Protein AF-A0A534B4X1-F1 (afdb_monomer_lite)

Structure (mmCIF, N/CA/C/O backbone):
data_AF-A0A534B4X1-F1
#
_entry.id   AF-A0A534B4X1-F1
#
loop_
_atom_site.group_PDB
_atom_site.id
_atom_site.type_symbol
_atom_site.label_atom_id
_atom_site.label_alt_id
_atom_site.label_comp_id
_atom_site.label_asym_id
_atom_site.label_entity_id
_atom_site.label_seq_id
_atom_site.pdbx_PDB_ins_code
_atom_site.Cartn_x
_atom_site.Cartn_y
_atom_site.Cartn_z
_atom_site.occupancy
_atom_site.B_iso_or_equiv
_atom_site.auth_seq_id
_atom_site.auth_comp_id
_atom_site.auth_asym_id
_atom_site.auth_atom_id
_atom_site.pdbx_PDB_model_num
ATOM 1 N N . MET A 1 1 ? 32.645 -39.217 -25.401 1.00 60.34 1 MET A N 1
ATOM 2 C CA . MET A 1 1 ? 31.589 -39.128 -24.364 1.00 60.34 1 MET A CA 1
ATOM 3 C C . MET A 1 1 ? 31.971 -38.199 -23.212 1.00 60.34 1 MET A C 1
ATOM 5 O O . MET A 1 1 ? 31.293 -37.201 -23.041 1.00 60.34 1 MET A O 1
ATOM 9 N N . LYS A 1 2 ? 33.066 -38.445 -22.470 1.00 60.16 2 LYS A N 1
ATOM 10 C CA . LYS A 1 2 ? 33.453 -37.606 -21.309 1.00 60.16 2 LYS A CA 1
ATOM 11 C C . LYS A 1 2 ? 33.703 -36.127 -21.664 1.00 60.16 2 LYS A C 1
ATOM 13 O O . LYS A 1 2 ? 33.160 -35.249 -21.017 1.00 60.16 2 LYS A O 1
ATOM 18 N N . LYS A 1 3 ? 34.443 -35.859 -22.750 1.00 68.75 3 LYS A N 1
ATOM 19 C CA . LYS A 1 3 ? 34.737 -34.488 -23.223 1.00 68.75 3 LYS A CA 1
ATOM 20 C C . LYS A 1 3 ? 33.489 -33.738 -23.706 1.00 68.75 3 LYS A C 1
ATOM 22 O O . LYS A 1 3 ? 33.351 -32.549 -23.462 1.00 68.75 3 LYS A O 1
ATOM 27 N N . SER A 1 4 ? 32.572 -34.456 -24.353 1.00 75.62 4 SER A N 1
ATOM 28 C CA . SER A 1 4 ? 31.288 -33.929 -24.826 1.00 75.62 4 SER A CA 1
ATOM 29 C C . SER A 1 4 ? 30.388 -33.538 -23.652 1.00 75.62 4 SER A C 1
ATOM 31 O O . SER A 1 4 ? 29.793 -32.470 -23.668 1.00 75.62 4 SER A O 1
ATOM 33 N N . LEU A 1 5 ? 30.353 -34.365 -22.602 1.00 79.50 5 LEU A N 1
ATOM 34 C CA . LEU A 1 5 ? 29.605 -34.079 -21.378 1.00 79.50 5 LEU A CA 1
ATOM 35 C C . LEU A 1 5 ? 30.179 -32.868 -20.626 1.00 79.50 5 LEU A C 1
ATOM 37 O O . LEU A 1 5 ? 29.422 -32.008 -20.189 1.00 79.50 5 LEU A O 1
ATOM 41 N N . SER A 1 6 ? 31.509 -32.760 -20.532 1.00 80.62 6 SER A N 1
ATOM 42 C CA . SER A 1 6 ? 32.171 -31.597 -19.923 1.00 80.62 6 SER A CA 1
ATOM 43 C C . SER A 1 6 ? 31.890 -30.296 -20.677 1.00 80.62 6 SER A C 1
ATOM 45 O O . SER A 1 6 ? 31.684 -29.264 -20.046 1.00 80.62 6 SER A O 1
ATOM 47 N N . LEU A 1 7 ? 31.839 -30.339 -22.011 1.00 84.56 7 LEU A N 1
ATOM 48 C CA . LEU A 1 7 ? 31.527 -29.164 -22.826 1.00 84.56 7 LEU A CA 1
ATOM 49 C C . LEU A 1 7 ? 30.064 -28.723 -22.660 1.00 84.56 7 LEU A C 1
ATOM 51 O O . LEU A 1 7 ? 29.794 -27.530 -22.554 1.00 84.56 7 LEU A O 1
ATOM 55 N N . ILE A 1 8 ? 29.134 -29.679 -22.568 1.00 84.50 8 ILE A N 1
ATOM 56 C CA . ILE A 1 8 ? 27.714 -29.406 -22.301 1.00 84.50 8 ILE A CA 1
ATOM 57 C C . ILE A 1 8 ? 27.528 -28.798 -20.903 1.00 84.50 8 ILE A C 1
ATOM 59 O O . ILE A 1 8 ? 26.780 -27.835 -20.755 1.00 84.50 8 ILE A O 1
ATOM 63 N N . MET A 1 9 ? 28.237 -29.301 -19.886 1.00 82.56 9 MET A N 1
ATOM 64 C CA . MET A 1 9 ? 28.196 -28.713 -18.542 1.00 82.56 9 MET A CA 1
ATOM 65 C C . MET A 1 9 ? 28.753 -27.288 -18.509 1.00 82.56 9 MET A C 1
ATOM 67 O O . MET A 1 9 ? 28.149 -26.417 -17.891 1.00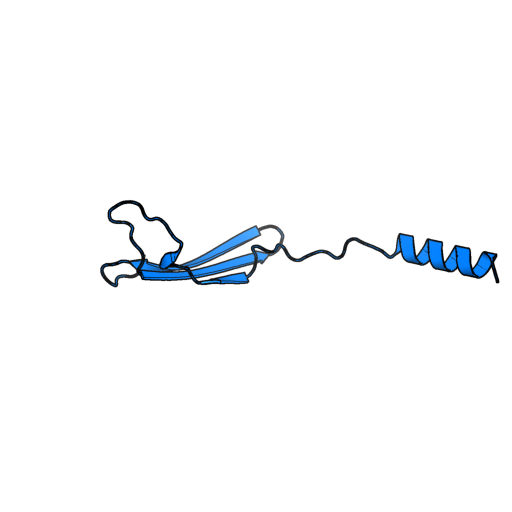 82.56 9 MET A O 1
ATOM 71 N N . LEU A 1 10 ? 29.872 -27.033 -19.191 1.00 81.62 10 LEU A N 1
ATOM 72 C CA . LEU A 1 10 ? 30.455 -25.693 -19.249 1.00 81.62 10 LEU A CA 1
ATOM 73 C C . LEU A 1 10 ? 29.514 -24.701 -19.947 1.00 81.62 10 LEU A C 1
ATOM 75 O O . LEU A 1 10 ? 29.345 -23.583 -19.470 1.00 81.62 10 LEU A O 1
ATOM 79 N N . ALA A 1 11 ? 28.843 -25.124 -21.022 1.00 79.75 11 ALA A N 1
ATOM 80 C CA . ALA A 1 11 ? 27.815 -24.314 -21.668 1.00 79.75 11 ALA A CA 1
ATOM 81 C C . ALA A 1 11 ? 26.628 -24.042 -20.725 1.00 79.75 11 ALA A C 1
ATOM 83 O O . ALA A 1 11 ? 26.203 -22.899 -20.599 1.00 79.75 11 ALA A O 1
ATOM 84 N N . ALA A 1 12 ? 26.131 -25.050 -20.004 1.00 78.00 12 ALA A N 1
ATOM 85 C CA . ALA A 1 12 ? 25.015 -24.876 -19.072 1.00 78.00 12 ALA A CA 1
ATOM 86 C C . ALA A 1 12 ? 25.323 -23.870 -17.946 1.00 78.00 12 ALA A C 1
ATOM 88 O O . ALA A 1 12 ? 24.451 -23.089 -17.581 1.00 78.00 12 ALA A O 1
ATOM 89 N N . VAL A 1 13 ? 26.560 -23.837 -17.438 1.00 77.62 13 VAL A N 1
ATOM 90 C CA . VAL A 1 13 ? 26.993 -22.851 -16.429 1.00 77.62 13 VAL A CA 1
ATOM 91 C C . VAL A 1 13 ? 27.070 -21.437 -17.014 1.00 77.62 13 VAL A C 1
ATOM 93 O O . VAL A 1 13 ? 26.689 -20.482 -16.347 1.00 77.62 13 VAL A O 1
ATOM 96 N N . LEU A 1 14 ? 27.518 -21.293 -18.264 1.00 75.56 14 LEU A N 1
ATOM 97 C CA . LEU A 1 14 ? 27.628 -19.989 -18.931 1.00 75.56 14 LEU A CA 1
ATOM 98 C C . LEU A 1 14 ? 26.265 -19.394 -19.317 1.00 75.56 14 LEU A C 1
ATOM 100 O O . LEU A 1 14 ? 26.133 -18.174 -19.383 1.00 75.56 14 LEU A O 1
ATOM 104 N N . PHE A 1 15 ? 25.256 -20.239 -19.551 1.00 67.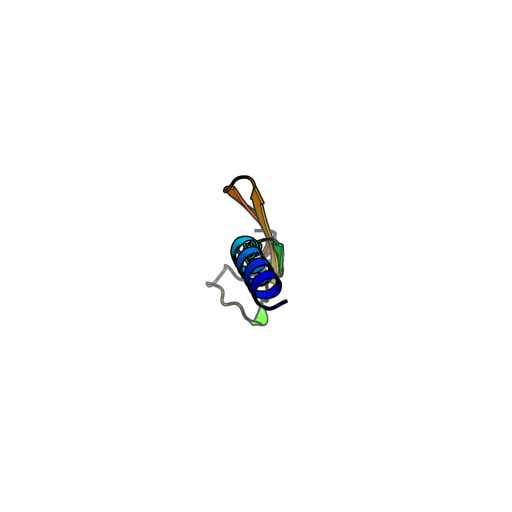38 15 PHE A N 1
ATOM 105 C CA . PHE A 1 15 ? 23.881 -19.819 -19.850 1.00 67.38 15 PHE A CA 1
ATOM 106 C C . PHE A 1 15 ? 22.942 -19.855 -18.636 1.00 67.38 15 PHE A C 1
ATOM 108 O O . PHE A 1 15 ? 21.788 -19.441 -18.752 1.00 67.38 15 PHE A O 1
ATOM 115 N N . ALA A 1 16 ? 23.424 -20.275 -17.463 1.00 64.44 16 ALA A N 1
ATOM 116 C CA . ALA A 1 16 ? 22.749 -20.065 -16.186 1.00 64.44 16 ALA A CA 1
ATOM 117 C C . ALA A 1 16 ? 22.895 -18.591 -15.764 1.00 64.44 16 ALA A C 1
ATOM 119 O O . ALA A 1 16 ? 23.525 -18.265 -14.760 1.00 64.44 16 ALA A O 1
ATOM 120 N N . GLY A 1 17 ? 22.350 -17.678 -16.572 1.00 64.56 17 GLY A N 1
ATOM 121 C CA . GLY A 1 17 ? 22.180 -16.291 -16.162 1.00 64.56 17 GLY A CA 1
ATOM 122 C C . GLY A 1 17 ? 21.298 -16.222 -14.911 1.00 64.56 17 GLY A C 1
ATOM 123 O O . GLY A 1 17 ? 20.484 -17.127 -14.690 1.00 64.56 17 GLY A O 1
ATOM 124 N N . PRO A 1 18 ? 21.432 -15.175 -14.078 1.00 65.88 18 PRO A N 1
ATOM 125 C CA . PRO A 1 18 ? 20.486 -14.964 -12.998 1.00 65.88 18 PRO A CA 1
ATOM 126 C C . PRO A 1 18 ? 19.091 -14.922 -13.620 1.00 65.88 18 PRO A C 1
ATOM 128 O O . PRO A 1 18 ? 18.832 -14.121 -14.519 1.00 65.88 18 PRO A O 1
ATOM 131 N N . ALA A 1 19 ? 18.199 -15.805 -13.167 1.00 62.62 19 ALA A N 1
ATOM 132 C CA . ALA A 1 19 ? 16.782 -15.588 -13.380 1.00 62.62 19 ALA A CA 1
ATOM 133 C C . ALA A 1 19 ? 16.510 -14.203 -12.790 1.00 62.62 19 ALA A C 1
ATOM 135 O O . ALA A 1 19 ? 16.661 -14.025 -11.581 1.00 62.62 19 ALA A O 1
ATOM 136 N N . LEU A 1 20 ? 16.243 -13.209 -13.642 1.00 62.00 20 LEU A N 1
ATOM 137 C CA . LEU A 1 20 ? 15.873 -11.876 -13.193 1.00 62.00 20 LEU A CA 1
ATOM 138 C C . LEU A 1 20 ? 14.549 -12.047 -12.458 1.00 62.00 20 LEU A C 1
ATOM 140 O O . LEU A 1 20 ? 13.483 -12.097 -13.069 1.00 62.00 20 LEU A O 1
ATOM 144 N N . ALA A 1 21 ? 14.635 -12.266 -11.149 1.00 64.69 21 ALA A N 1
ATOM 145 C CA . ALA A 1 21 ? 13.472 -12.295 -10.300 1.00 64.69 21 ALA A CA 1
ATOM 146 C C . ALA A 1 21 ? 12.869 -10.899 -10.400 1.00 64.69 21 ALA A C 1
ATOM 148 O O . ALA A 1 21 ? 13.552 -9.912 -10.121 1.00 64.69 21 ALA A O 1
ATOM 149 N N . ALA A 1 22 ? 11.619 -10.823 -10.855 1.00 73.75 22 ALA A N 1
ATOM 150 C CA . ALA A 1 22 ? 10.852 -9.597 -10.735 1.00 73.75 22 A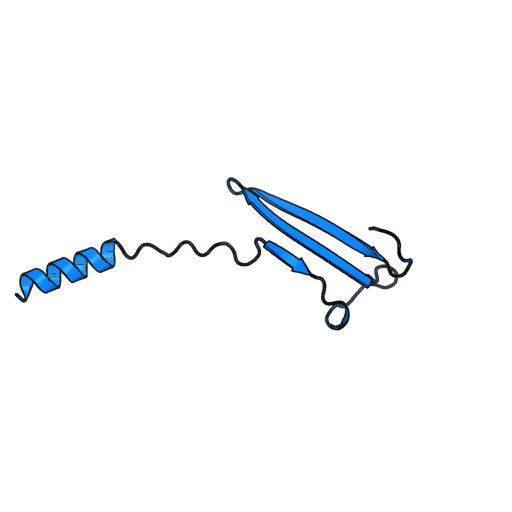LA A CA 1
ATOM 151 C C . ALA A 1 22 ? 10.952 -9.120 -9.281 1.00 73.75 22 ALA A C 1
ATOM 153 O O . ALA A 1 22 ? 10.895 -9.953 -8.368 1.00 73.75 22 ALA A O 1
ATOM 154 N N . ASP A 1 23 ? 11.143 -7.815 -9.071 1.00 84.75 23 ASP A N 1
ATOM 155 C CA . ASP A 1 23 ? 11.175 -7.265 -7.720 1.00 84.75 23 ASP A CA 1
ATOM 156 C C . ASP A 1 23 ? 9.878 -7.693 -7.009 1.00 84.75 23 ASP A C 1
ATOM 158 O O . ASP A 1 23 ? 8.781 -7.389 -7.492 1.00 84.75 23 ASP A O 1
ATOM 162 N N . PRO A 1 24 ? 9.975 -8.437 -5.890 1.00 87.50 24 PRO A N 1
ATOM 163 C CA . PRO A 1 24 ? 8.810 -8.997 -5.217 1.00 87.50 24 PRO A CA 1
ATOM 164 C C . PRO A 1 24 ? 7.866 -7.927 -4.658 1.00 87.50 24 PRO A C 1
ATOM 166 O O . PRO A 1 24 ? 6.763 -8.269 -4.240 1.00 87.50 24 PRO A O 1
ATOM 169 N N 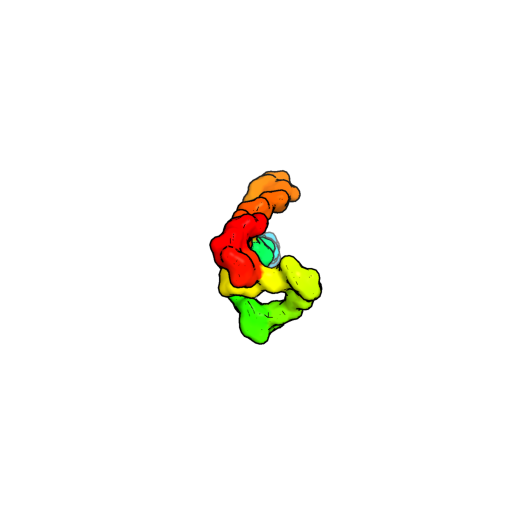. ILE A 1 25 ? 8.276 -6.656 -4.616 1.00 90.69 25 ILE A N 1
ATOM 170 C CA . ILE A 1 25 ? 7.443 -5.520 -4.208 1.00 90.69 25 ILE A CA 1
ATOM 171 C C . ILE A 1 25 ? 6.449 -5.139 -5.317 1.00 90.69 25 ILE A C 1
ATOM 173 O O . ILE A 1 25 ? 5.352 -4.655 -5.014 1.00 90.69 25 ILE A O 1
ATOM 177 N N . ILE A 1 26 ? 6.794 -5.374 -6.585 1.00 94.62 26 ILE A N 1
ATOM 178 C CA . ILE A 1 26 ? 5.976 -4.986 -7.737 1.00 94.62 26 ILE A CA 1
ATOM 179 C C . ILE A 1 26 ? 4.694 -5.808 -7.791 1.00 94.62 26 ILE A C 1
ATOM 181 O O . ILE A 1 26 ? 4.702 -7.036 -7.724 1.00 94.62 26 ILE A O 1
ATOM 185 N N . GLY A 1 27 ? 3.571 -5.105 -7.932 1.00 95.31 27 GLY A N 1
ATOM 186 C CA . GLY A 1 27 ? 2.247 -5.705 -7.989 1.00 95.31 27 GLY A CA 1
ATOM 187 C C . GLY A 1 27 ? 1.226 -5.024 -7.087 1.00 95.31 27 GLY A C 1
ATOM 188 O O . GLY A 1 27 ? 1.438 -3.939 -6.537 1.00 95.31 27 GLY A O 1
ATOM 189 N N . MET A 1 28 ? 0.069 -5.677 -6.979 1.00 97.50 28 MET A N 1
ATOM 190 C CA . MET A 1 28 ? -1.075 -5.179 -6.227 1.00 97.50 28 MET A CA 1
ATOM 191 C C . MET A 1 28 ? -1.124 -5.785 -4.827 1.00 97.50 28 MET A C 1
ATOM 193 O O . MET A 1 28 ? -1.131 -7.002 -4.651 1.00 97.50 28 MET A O 1
ATOM 197 N N . TRP A 1 29 ? -1.253 -4.917 -3.832 1.00 97.81 29 TRP A N 1
ATOM 198 C CA . TRP A 1 29 ? -1.284 -5.262 -2.422 1.00 97.81 29 TRP A CA 1
ATOM 199 C C . TRP A 1 29 ? -2.576 -4.796 -1.776 1.00 97.81 29 TRP A C 1
ATOM 201 O O . TRP A 1 29 ? -2.992 -3.647 -1.934 1.00 97.81 29 TRP A O 1
ATOM 211 N N . LYS A 1 30 ? -3.182 -5.681 -0.983 1.00 98.12 30 LYS A N 1
ATOM 212 C CA . LYS A 1 30 ? -4.331 -5.360 -0.136 1.00 98.12 30 LYS A CA 1
ATOM 213 C C . LYS A 1 30 ? -3.881 -5.157 1.303 1.00 98.12 30 LYS A C 1
ATOM 215 O O . LYS A 1 30 ? -3.203 -6.009 1.875 1.00 98.12 30 LYS A O 1
ATOM 220 N N . LEU A 1 31 ? -4.306 -4.049 1.902 1.00 97.94 31 LEU A N 1
ATOM 221 C CA . LEU A 1 31 ? -4.041 -3.742 3.302 1.00 97.94 31 LEU A CA 1
ATOM 222 C C . LEU A 1 31 ? -4.669 -4.803 4.214 1.00 97.94 31 LEU A C 1
ATOM 224 O O . LEU A 1 31 ? -5.873 -5.063 4.157 1.00 97.94 31 LEU A O 1
ATOM 228 N N . ASN A 1 32 ? -3.859 -5.368 5.106 1.00 98.19 32 ASN A N 1
ATOM 229 C CA . ASN A 1 32 ? -4.335 -6.219 6.186 1.00 98.19 32 ASN A CA 1
ATOM 230 C C . ASN A 1 32 ? -4.491 -5.395 7.468 1.00 98.19 32 ASN A C 1
ATOM 232 O O . ASN A 1 32 ? -3.585 -5.347 8.296 1.00 98.19 32 ASN A O 1
ATOM 236 N N . VAL A 1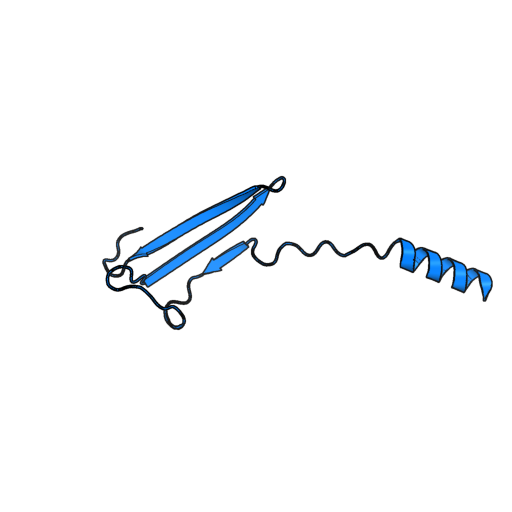 33 ? -5.659 -4.773 7.629 1.00 97.25 33 VAL A N 1
ATOM 237 C CA . VAL A 1 33 ? -5.965 -3.885 8.764 1.00 97.25 33 VAL A CA 1
ATOM 238 C C . VAL A 1 33 ? -5.750 -4.583 10.108 1.00 97.25 33 VAL A C 1
ATOM 240 O O . VAL A 1 33 ? -5.178 -3.991 11.016 1.00 97.25 33 VAL A O 1
ATOM 243 N N . ALA A 1 34 ? -6.120 -5.863 10.218 1.00 97.50 34 ALA A N 1
ATOM 244 C CA . ALA A 1 34 ? -5.970 -6.642 11.448 1.00 97.50 34 ALA A CA 1
ATOM 245 C C . ALA A 1 34 ? -4.503 -6.849 11.870 1.00 97.50 34 ALA A C 1
ATOM 247 O O . ALA A 1 34 ? -4.237 -7.148 13.032 1.00 97.50 34 ALA A O 1
ATOM 248 N N . LYS A 1 35 ? -3.548 -6.702 10.942 1.00 97.81 35 LYS A N 1
ATOM 249 C CA . LYS A 1 35 ? -2.105 -6.827 11.201 1.00 97.81 35 LYS A CA 1
ATOM 250 C C . LYS A 1 35 ? -1.357 -5.492 11.141 1.00 97.81 35 LYS A C 1
ATOM 252 O O . LYS A 1 35 ? -0.134 -5.479 11.266 1.00 97.81 35 LYS A O 1
ATOM 257 N N . SER A 1 36 ? -2.058 -4.380 10.943 1.00 96.31 36 SER A N 1
ATOM 258 C CA . SER A 1 36 ? -1.456 -3.052 10.836 1.00 96.31 36 SER A CA 1
ATOM 259 C C . SER A 1 36 ? -1.586 -2.270 12.139 1.00 96.31 36 SER A C 1
ATOM 261 O O . SER A 1 36 ? -2.523 -2.452 12.913 1.00 96.31 36 SER A O 1
ATOM 263 N N . LYS A 1 37 ? -0.629 -1.373 12.373 1.00 96.50 37 LYS A N 1
ATOM 264 C CA . LYS A 1 37 ? -0.695 -0.367 13.434 1.00 96.50 37 LYS A CA 1
ATOM 265 C C . LYS A 1 37 ? -0.863 0.997 12.783 1.00 96.50 37 LYS A C 1
ATOM 267 O O . LYS A 1 37 ? -0.217 1.274 11.775 1.00 96.50 37 LYS A O 1
ATOM 272 N N . PHE A 1 38 ? -1.710 1.828 13.373 1.00 95.50 38 PHE A N 1
ATOM 273 C CA . PHE A 1 38 ? -2.010 3.166 12.881 1.00 95.50 38 PHE A CA 1
ATOM 274 C C . PHE A 1 38 ? -1.704 4.186 13.969 1.00 95.50 38 PHE A C 1
ATOM 276 O O . PHE A 1 38 ? -1.910 3.918 15.154 1.00 95.50 38 PHE A O 1
ATOM 283 N N . SER A 1 39 ? -1.223 5.355 13.560 1.00 94.62 39 SER A N 1
ATOM 284 C CA . SER A 1 39 ? -1.175 6.513 14.446 1.00 94.62 39 SER A CA 1
ATOM 285 C C . SER A 1 39 ? -2.602 6.963 14.788 1.00 94.62 39 SER A C 1
ATOM 287 O O . SER A 1 39 ? -3.492 6.809 13.944 1.00 94.62 39 SER A O 1
ATOM 289 N N . PRO A 1 40 ? -2.834 7.547 15.977 1.00 93.62 40 PRO A N 1
ATOM 290 C CA . PRO A 1 40 ? -4.146 8.075 16.340 1.00 93.62 40 PRO A CA 1
ATOM 291 C C . PRO A 1 40 ? -4.679 9.054 15.283 1.00 93.62 40 PRO A C 1
ATOM 293 O O . PRO A 1 40 ? -3.972 9.983 14.888 1.00 93.62 40 PRO A O 1
ATOM 296 N N . GLY A 1 41 ? -5.908 8.839 14.809 1.00 90.62 41 GLY A N 1
ATOM 297 C CA . GLY A 1 41 ? -6.561 9.675 13.788 1.00 90.62 41 GLY A CA 1
ATOM 298 C C . GLY A 1 41 ? -6.190 9.348 12.333 1.00 90.62 41 GLY A C 1
ATOM 299 O O . GLY A 1 41 ? -6.784 9.906 11.405 1.00 90.62 41 GLY A O 1
ATOM 300 N N . ALA A 1 42 ? -5.241 8.435 12.113 1.00 93.19 42 ALA A N 1
ATOM 301 C CA . ALA A 1 42 ? -4.823 7.959 10.793 1.00 93.19 42 ALA A CA 1
ATOM 302 C C . ALA A 1 42 ? -5.276 6.512 10.519 1.00 93.19 42 ALA A C 1
ATOM 304 O O . ALA A 1 42 ? -4.709 5.830 9.664 1.00 93.19 42 ALA A O 1
ATOM 305 N N . GLU A 1 43 ? -6.272 6.014 11.254 1.00 96.00 43 GLU A N 1
ATOM 306 C CA . GLU A 1 43 ? -6.764 4.650 11.101 1.00 96.00 43 GLU A CA 1
ATOM 307 C C . GLU A 1 43 ? -7.424 4.446 9.732 1.00 96.00 43 GLU A C 1
ATOM 309 O O . GLU A 1 43 ? -8.311 5.204 9.320 1.00 96.00 43 GLU A O 1
ATOM 314 N N . LEU A 1 44 ? -7.015 3.376 9.050 1.00 97.44 44 LEU A N 1
ATOM 315 C CA . LEU A 1 44 ? -7.593 2.943 7.784 1.00 97.44 44 LEU A CA 1
ATOM 316 C C . LEU A 1 44 ? -8.463 1.705 7.992 1.00 97.44 44 LEU A C 1
ATOM 318 O O . LEU A 1 44 ? -8.145 0.826 8.792 1.00 97.44 44 LEU A O 1
ATOM 322 N N . THR A 1 45 ? -9.545 1.619 7.229 1.00 97.56 45 THR A N 1
ATOM 323 C CA . THR A 1 45 ? -10.464 0.470 7.200 1.00 97.56 45 THR A CA 1
ATOM 324 C C . THR A 1 45 ? -10.286 -0.382 5.946 1.00 97.56 45 THR A C 1
ATOM 326 O O . THR A 1 45 ? -10.636 -1.561 5.947 1.00 97.56 45 THR A O 1
ATOM 329 N N . ALA A 1 46 ? -9.691 0.180 4.893 1.00 97.56 46 ALA A N 1
ATOM 330 C CA . ALA A 1 46 ? -9.325 -0.528 3.676 1.00 97.56 46 ALA A CA 1
ATOM 331 C C . ALA A 1 46 ? -8.148 0.165 2.978 1.00 97.56 46 ALA A C 1
ATOM 333 O O . ALA A 1 46 ? -7.882 1.349 3.190 1.00 97.56 46 ALA A O 1
ATOM 334 N N . GLY A 1 47 ? -7.452 -0.582 2.125 1.00 97.81 47 GLY A N 1
ATOM 335 C CA . GLY A 1 47 ? -6.393 -0.039 1.290 1.00 97.8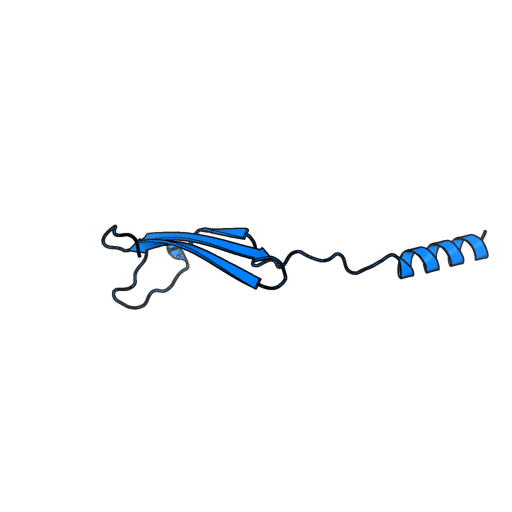1 47 GLY A CA 1
ATOM 336 C C . GLY A 1 47 ? -6.005 -0.991 0.168 1.00 97.81 47 GLY A C 1
ATOM 337 O O . GLY A 1 47 ? -5.870 -2.194 0.405 1.00 97.81 47 GLY A O 1
ATOM 338 N N . ILE A 1 48 ? -5.813 -0.448 -1.030 1.00 98.06 48 ILE A N 1
ATOM 339 C CA . ILE A 1 48 ? -5.160 -1.114 -2.159 1.00 98.06 48 ILE A CA 1
ATOM 340 C C . ILE A 1 48 ? -3.966 -0.259 -2.573 1.00 98.06 48 ILE A C 1
ATOM 342 O O . ILE A 1 48 ? -4.080 0.965 -2.647 1.00 98.06 48 ILE A O 1
ATOM 346 N N . ARG A 1 49 ? -2.831 -0.903 -2.835 1.00 98.00 49 ARG A N 1
ATOM 347 C CA . ARG A 1 49 ? -1.641 -0.276 -3.415 1.00 98.00 49 ARG A CA 1
ATOM 348 C C . ARG A 1 49 ? -1.206 -1.043 -4.645 1.00 98.00 49 ARG A C 1
ATOM 350 O O . ARG A 1 49 ? -1.195 -2.268 -4.610 1.00 98.00 49 ARG A O 1
ATOM 357 N N . LEU A 1 50 ? -0.830 -0.332 -5.693 1.00 97.62 50 LEU A N 1
ATOM 358 C CA . LEU A 1 50 ? -0.213 -0.889 -6.883 1.00 97.62 50 LEU A CA 1
ATOM 359 C C . LEU A 1 50 ? 1.172 -0.268 -7.026 1.00 97.62 50 LEU A C 1
ATOM 361 O O . LEU A 1 50 ? 1.296 0.935 -7.253 1.00 97.62 50 LEU A O 1
ATOM 365 N N . TYR A 1 51 ? 2.194 -1.101 -6.870 1.00 97.00 51 TYR A N 1
ATOM 366 C CA . TYR A 1 51 ? 3.566 -0.739 -7.195 1.00 97.00 51 TYR A CA 1
ATOM 367 C C . TYR A 1 51 ? 3.861 -1.189 -8.620 1.00 97.00 51 TYR A C 1
ATOM 369 O O . TYR A 1 51 ? 3.640 -2.357 -8.950 1.00 97.00 51 TYR A O 1
ATOM 377 N N . THR A 1 52 ? 4.364 -0.282 -9.453 1.00 95.81 52 THR A N 1
ATOM 378 C CA . THR A 1 52 ? 4.869 -0.622 -10.789 1.00 95.81 52 THR A CA 1
ATOM 379 C C . THR A 1 52 ? 6.282 -0.092 -10.970 1.00 95.81 52 THR A C 1
ATOM 381 O O . THR A 1 52 ? 6.663 0.905 -10.356 1.00 95.81 52 THR A O 1
ATOM 384 N N . GLU A 1 53 ? 7.054 -0.772 -11.810 1.00 93.94 53 GLU A N 1
ATOM 385 C CA . GLU A 1 53 ? 8.381 -0.338 -12.222 1.00 93.94 53 GLU A CA 1
ATOM 386 C C . GLU A 1 53 ? 8.430 -0.269 -13.745 1.00 93.94 53 GLU A C 1
ATOM 388 O O . GLU A 1 53 ? 8.053 -1.217 -14.437 1.00 93.94 53 GLU A O 1
ATOM 393 N N . ALA A 1 54 ? 8.911 0.855 -14.267 1.00 91.25 54 ALA A N 1
ATOM 394 C CA . ALA A 1 54 ? 9.220 1.010 -15.678 1.00 91.25 54 ALA A CA 1
ATOM 395 C C . ALA A 1 54 ? 10.522 1.796 -15.824 1.00 91.25 54 ALA A C 1
ATOM 397 O O . ALA A 1 54 ? 10.659 2.890 -15.278 1.00 91.25 54 ALA A O 1
ATOM 398 N N . ASN A 1 55 ? 11.480 1.245 -16.574 1.00 89.62 55 ASN A N 1
ATOM 399 C CA . ASN A 1 55 ? 12.770 1.884 -16.856 1.00 89.62 55 ASN A CA 1
ATOM 400 C C . ASN A 1 55 ? 13.509 2.360 -15.583 1.00 89.62 55 ASN A C 1
ATOM 402 O O . ASN A 1 55 ? 14.033 3.473 -15.548 1.00 89.62 55 ASN A O 1
ATOM 406 N N . GLY A 1 56 ? 13.497 1.551 -14.517 1.00 87.06 56 GLY A N 1
ATOM 407 C CA . GLY A 1 56 ? 14.119 1.881 -13.227 1.00 87.06 56 GLY A CA 1
ATOM 408 C C . GLY A 1 56 ? 13.384 2.947 -12.405 1.00 87.06 56 GLY A C 1
ATOM 409 O O . GLY A 1 56 ? 13.898 3.392 -11.381 1.00 87.06 56 GLY A O 1
ATOM 410 N N . THR A 1 57 ? 12.194 3.378 -12.837 1.00 92.50 57 THR A N 1
ATOM 411 C CA . THR A 1 57 ? 11.328 4.286 -12.076 1.00 92.50 57 THR A CA 1
ATOM 412 C C . THR A 1 57 ? 10.218 3.503 -11.397 1.00 92.50 57 THR A C 1
ATOM 414 O O . THR A 1 57 ? 9.440 2.822 -12.065 1.00 92.50 57 THR A O 1
ATOM 417 N N . PHE A 1 58 ? 10.113 3.656 -10.078 1.00 93.62 58 PHE A N 1
ATOM 418 C CA . PHE A 1 58 ? 9.047 3.072 -9.273 1.00 93.62 58 PHE A CA 1
ATOM 419 C C . PHE A 1 58 ? 7.894 4.059 -9.121 1.00 93.62 58 PHE A C 1
ATOM 421 O O . PHE A 1 58 ? 8.103 5.221 -8.764 1.00 93.62 58 PHE A O 1
ATOM 428 N N . THR A 1 59 ? 6.670 3.591 -9.345 1.00 96.75 59 THR A N 1
ATOM 429 C CA . THR A 1 59 ? 5.453 4.373 -9.109 1.00 96.75 59 THR A CA 1
ATOM 430 C C . THR A 1 59 ? 4.537 3.665 -8.118 1.00 96.75 59 THR A C 1
ATOM 432 O O . THR A 1 59 ? 4.562 2.438 -7.985 1.00 96.75 59 THR A O 1
ATOM 435 N N . LEU A 1 60 ? 3.747 4.461 -7.395 1.00 97.00 60 LEU A N 1
ATOM 436 C CA . LEU A 1 60 ? 2.747 3.987 -6.449 1.00 97.00 60 LEU A CA 1
ATOM 437 C C . LEU A 1 60 ? 1.404 4.636 -6.770 1.00 97.00 60 LEU A C 1
ATOM 439 O O . LEU A 1 60 ? 1.238 5.844 -6.609 1.00 97.00 60 LEU A O 1
ATOM 443 N N . GLU A 1 61 ? 0.434 3.804 -7.117 1.00 97.50 61 GLU A N 1
ATOM 444 C CA . GLU A 1 61 ? -0.979 4.162 -7.080 1.00 97.50 61 GLU A CA 1
ATOM 445 C C . GLU A 1 61 ? -1.602 3.577 -5.814 1.00 97.50 61 GLU A C 1
ATOM 447 O O . GLU A 1 61 ? -1.315 2.440 -5.427 1.00 97.50 61 GLU A O 1
ATOM 452 N N . GLN A 1 62 ? -2.459 4.339 -5.137 1.00 97.50 62 GLN A N 1
ATOM 453 C CA . GLN A 1 62 ? -3.135 3.835 -3.949 1.00 97.50 62 GLN A CA 1
ATOM 454 C C . GLN A 1 62 ? -4.547 4.372 -3.810 1.00 97.50 62 GLN A C 1
ATOM 456 O O . GLN A 1 62 ? -4.839 5.503 -4.182 1.00 97.50 62 GLN A O 1
ATOM 461 N N . LYS A 1 63 ? -5.388 3.538 -3.205 1.00 97.50 63 LYS A N 1
ATOM 462 C CA . LYS A 1 63 ? -6.722 3.896 -2.747 1.00 97.50 63 LYS A CA 1
ATOM 463 C C . LYS A 1 63 ? -6.858 3.472 -1.301 1.00 97.50 63 LYS A C 1
ATOM 465 O O . LYS A 1 63 ? -6.802 2.275 -1.009 1.00 97.50 63 LYS A O 1
ATOM 470 N N . LEU A 1 64 ? -7.020 4.437 -0.405 1.00 97.50 64 LEU A N 1
ATOM 471 C CA . LEU A 1 64 ? -7.110 4.209 1.032 1.00 97.50 64 LEU A CA 1
ATOM 472 C C . LEU A 1 64 ? -8.453 4.708 1.552 1.00 97.50 64 LEU A C 1
ATOM 474 O O . LEU A 1 64 ? -8.943 5.744 1.119 1.00 97.50 64 LEU A O 1
ATOM 478 N N . THR A 1 65 ? -9.044 3.991 2.502 1.00 97.88 65 THR A N 1
ATOM 479 C CA . THR A 1 65 ? -10.295 4.409 3.145 1.00 97.88 65 THR A CA 1
ATOM 480 C C . THR A 1 65 ? -10.047 4.626 4.625 1.00 97.88 65 THR A C 1
ATOM 482 O O . THR A 1 65 ? -9.608 3.711 5.326 1.00 97.88 65 THR A O 1
ATOM 485 N N . GLY A 1 66 ? -10.321 5.838 5.100 1.00 96.94 66 GLY A N 1
ATOM 486 C CA . GLY A 1 66 ? -10.234 6.200 6.507 1.00 96.94 66 GLY A CA 1
ATOM 487 C C . GLY A 1 66 ? -11.331 5.553 7.350 1.00 96.94 66 GLY A C 1
ATOM 488 O O . GLY A 1 66 ? -12.328 5.026 6.848 1.00 96.94 66 GLY A O 1
ATOM 489 N N . LYS A 1 67 ? -11.173 5.613 8.672 1.00 95.19 67 LYS A N 1
ATOM 490 C CA . LYS A 1 67 ? -12.210 5.196 9.631 1.00 95.19 67 LYS A CA 1
ATOM 491 C C . LYS A 1 67 ? -13.506 6.014 9.532 1.00 95.19 67 LYS A C 1
ATOM 493 O O . LYS A 1 67 ? -14.562 5.529 9.918 1.00 95.19 67 LYS A O 1
ATOM 498 N N . ASP A 1 68 ? -13.431 7.221 8.980 1.00 93.81 68 ASP A N 1
ATOM 499 C CA . ASP A 1 68 ? -14.574 8.079 8.642 1.00 93.81 68 ASP A CA 1
ATOM 500 C C . ASP A 1 68 ? -15.270 7.692 7.323 1.00 93.81 68 ASP A C 1
ATOM 502 O O . ASP A 1 68 ? -16.212 8.364 6.909 1.00 93.81 68 ASP A O 1
ATOM 506 N N . GLY A 1 69 ? -14.800 6.641 6.645 1.00 93.88 69 GLY A N 1
ATOM 507 C CA . GLY A 1 69 ? -15.318 6.194 5.353 1.00 93.88 69 GLY A CA 1
ATOM 508 C C . GLY A 1 69 ? -14.881 7.054 4.165 1.00 93.88 69 GLY A C 1
ATOM 509 O O . GLY A 1 69 ? -15.301 6.777 3.043 1.00 93.88 69 GLY A O 1
ATOM 510 N N . LYS A 1 70 ? -14.043 8.078 4.374 1.00 94.75 70 LYS A N 1
ATOM 511 C CA . LYS A 1 70 ? -13.547 8.948 3.298 1.00 94.75 70 LYS A CA 1
ATOM 512 C C . LYS A 1 70 ? -12.279 8.385 2.669 1.00 94.75 70 LYS A C 1
ATOM 514 O O . LYS A 1 70 ? -11.485 7.719 3.333 1.00 94.75 70 LYS A O 1
ATOM 519 N N . GLU A 1 71 ? -12.085 8.682 1.389 1.00 94.31 71 GLU A N 1
ATOM 520 C CA . GLU A 1 71 ? -10.838 8.379 0.686 1.00 94.31 71 GLU A CA 1
ATOM 521 C C . GLU A 1 71 ? -9.698 9.287 1.183 1.00 94.31 71 GLU A C 1
ATOM 523 O O . GLU A 1 71 ? -9.951 10.431 1.578 1.00 94.31 71 GLU A O 1
ATOM 528 N N . ARG A 1 72 ? -8.472 8.755 1.233 1.00 87.00 72 ARG A N 1
ATOM 529 C CA . ARG A 1 72 ? -7.257 9.436 1.711 1.00 87.00 72 ARG A CA 1
ATOM 530 C C . ARG A 1 72 ? -6.130 9.324 0.699 1.00 87.00 72 ARG A C 1
ATOM 532 O O . ARG A 1 72 ? -6.033 8.243 0.075 1.00 87.00 72 ARG A O 1
#

Secondary structure (DSSP, 8-state):
-HHHHHHHHHHHHHH-----PPPTT-EEEE--GGG----TT--EEEEEEEEEEETTEEEEEEEEEETTS-B-

Foldseek 3Di:
DVVVVVVVVVVVVVPPDPPPPDDPVAAKDKDPLVPDDDDPQRRWPTKIWGWDDDPNDIDIDMWTAHPVRDTD

Radius of gyration: 22.94 Å; chains: 1; bounding box: 50×49×41 Å

pLDDT: mean 88.17, std 11.7, range [60.16, 98.19]

Sequence (72 aa):
MKKSLSLIMLAAVLFAGPALAADPIIGMWKLNVAKSKFSPGAELTAGIRLYTEANGTFTLEQKLTGKDGKER